Protein AF-A0A2J8GDA0-F1 (afdb_monomer)

Solvent-accessible surface area (backbone atoms only — not comparable to full-atom values): 3547 Å² total; per-residue (Å²): 114,74,65,61,56,49,55,52,49,52,55,34,51,51,40,34,31,54,46,47,50,53,36,32,73,74,63,33,72,81,60,48,46,57,60,62,43,14,60,71,33,76,41,60,40,69,58,42,38,72,76,33,78,42,63,66,50,52,53,53,60,49,75,110

Mean predicted aligned error: 4.15 Å

Radius of gyration: 11.68 Å; Cα contacts (8 Å, |Δi|>4): 52; chains: 1; bounding box: 36×22×25 Å

pLDDT: mean 86.68, std 6.46, range [60.44, 93.62]

Nearest PDB structures (foldseek):
  2wv1-assembly1_A  TM=7.474E-01  e=4.421E-02  Bacillus cereus
  3cwr-assembly2_A  TM=8.133E-01  e=1.033E-01  Rhodospirillum rubrum ATCC 11170
  5d18-assembly1_A  TM=7.745E-01  e=8.720E-02  Mycobacterium tuberculosis
  2g3b-assembly1_A  TM=8.130E-01  e=1.451E-01  Rhodococcus jostii RHA1
  2d6y-assembly1_A  TM=7.152E-01  e=4.763E-01  Streptomyces coelicolor A3(2)

Secondary structure (DSSP, 8-state):
-HHHHHHHHHHHHHHHHHHHHHHHHHH-GGG--HHHHHHHTT--HHHHHHHS-SHHHHHHHHT-

Sequence (64 aa):
MADILRARNERRTAALIACITEVSSSEGPDGVTHGLVAERAGLPVHYVQWKYPSREHLIAMANT

Foldseek 3Di:
DVVVVVVLVVQLLVQLLVQCVVQCVPVNLVSDDLVSSCVSSVHDSVVSCVVQVDSVSSNVSSVD

Structure (mmCIF, N/CA/C/O backbone):
data_AF-A0A2J8GDA0-F1
#
_entry.id   AF-A0A2J8GDA0-F1
#
loop_
_atom_site.group_PDB
_atom_site.id
_atom_site.type_symbol
_atom_site.label_atom_id
_atom_site.label_alt_id
_atom_site.label_comp_id
_atom_site.label_asym_id
_atom_site.label_entity_id
_atom_site.label_seq_id
_atom_site.pdbx_PDB_ins_code
_atom_site.Cartn_x
_atom_site.Cartn_y
_atom_site.Cartn_z
_atom_site.occupancy
_atom_site.B_iso_or_equiv
_atom_site.auth_seq_id
_atom_site.auth_comp_id
_atom_site.auth_asym_id
_atom_site.auth_atom_id
_atom_site.pdbx_PDB_model_num
ATOM 1 N N . MET A 1 1 ? 21.976 3.187 -16.716 1.00 60.44 1 MET A N 1
ATOM 2 C CA . MET A 1 1 ? 21.232 2.194 -15.896 1.00 60.44 1 MET A CA 1
ATOM 3 C C . MET A 1 1 ? 20.572 2.811 -14.662 1.00 60.44 1 MET A C 1
ATOM 5 O O . MET A 1 1 ? 19.421 2.477 -14.417 1.00 60.44 1 MET A O 1
ATOM 9 N N . ALA A 1 2 ? 21.221 3.735 -13.936 1.00 69.69 2 ALA A N 1
ATOM 10 C CA . ALA A 1 2 ? 20.622 4.412 -12.772 1.00 69.69 2 ALA A CA 1
ATOM 11 C C . ALA A 1 2 ? 19.290 5.138 -13.078 1.00 69.69 2 ALA A C 1
ATOM 13 O O . ALA A 1 2 ? 18.345 5.050 -12.299 1.00 69.69 2 ALA A O 1
ATOM 14 N N . ASP A 1 3 ? 19.177 5.768 -14.252 1.00 74.38 3 ASP A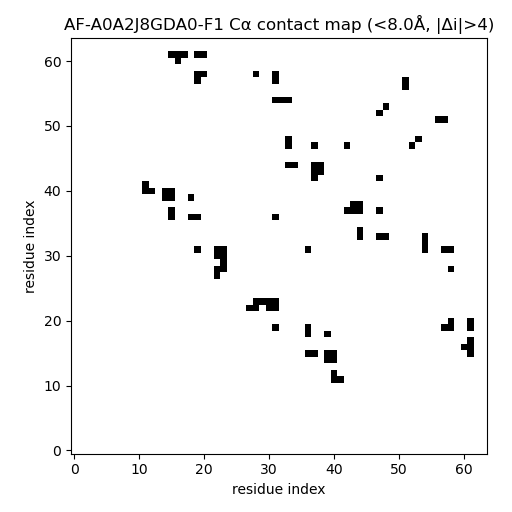 N 1
ATOM 15 C CA . ASP A 1 3 ? 17.974 6.504 -14.668 1.00 74.38 3 ASP A CA 1
ATOM 16 C C . ASP A 1 3 ? 16.729 5.626 -14.864 1.00 74.38 3 ASP A C 1
ATOM 18 O O . ASP A 1 3 ? 15.627 5.983 -14.461 1.00 74.38 3 ASP A O 1
ATOM 22 N N . ILE A 1 4 ? 16.913 4.426 -15.421 1.00 77.12 4 ILE A N 1
ATOM 23 C CA . ILE A 1 4 ? 15.820 3.482 -15.700 1.00 77.12 4 ILE A CA 1
ATOM 24 C C . ILE A 1 4 ? 15.232 2.946 -14.389 1.00 77.12 4 ILE A C 1
ATOM 26 O O . ILE A 1 4 ? 14.016 2.803 -14.253 1.00 77.12 4 ILE A O 1
ATOM 30 N N . LEU A 1 5 ? 16.096 2.667 -13.410 1.00 78.62 5 LEU A N 1
ATOM 31 C CA . LEU A 1 5 ? 15.680 2.208 -12.086 1.00 78.62 5 LEU A CA 1
ATOM 32 C C . LEU A 1 5 ? 14.938 3.312 -11.322 1.00 78.62 5 LEU A C 1
ATOM 34 O O . LEU A 1 5 ? 13.910 3.033 -10.705 1.00 78.62 5 LEU A O 1
ATOM 38 N N . ARG A 1 6 ? 15.410 4.561 -11.423 1.00 76.56 6 ARG A N 1
ATOM 39 C CA . ARG A 1 6 ? 14.759 5.740 -10.837 1.00 76.56 6 ARG A CA 1
ATOM 40 C C . ARG A 1 6 ? 13.365 5.967 -11.421 1.00 76.56 6 ARG A C 1
ATOM 42 O O . ARG A 1 6 ? 12.399 5.954 -10.665 1.00 76.56 6 ARG A O 1
ATOM 49 N N . ALA A 1 7 ? 13.244 6.023 -12.747 1.00 80.44 7 ALA A N 1
ATOM 50 C CA . ALA A 1 7 ? 11.960 6.209 -13.423 1.00 80.44 7 ALA A CA 1
ATOM 51 C C . ALA A 1 7 ? 10.955 5.087 -13.099 1.00 80.44 7 ALA A C 1
ATOM 53 O O . ALA A 1 7 ? 9.761 5.330 -12.916 1.00 80.44 7 ALA A O 1
ATOM 54 N N . ARG A 1 8 ? 11.422 3.835 -12.990 1.00 80.19 8 ARG A N 1
ATOM 55 C CA . ARG A 1 8 ? 10.566 2.707 -12.586 1.00 80.19 8 ARG A CA 1
ATOM 56 C C . ARG A 1 8 ? 10.087 2.842 -11.141 1.00 80.19 8 ARG A C 1
ATOM 58 O O . ARG A 1 8 ? 8.940 2.506 -10.851 1.00 80.19 8 ARG A O 1
ATOM 65 N N . ASN A 1 9 ? 10.950 3.312 -10.245 1.00 81.75 9 ASN A N 1
ATOM 66 C CA . ASN A 1 9 ? 10.599 3.538 -8.849 1.00 81.75 9 ASN A CA 1
ATOM 67 C C . ASN A 1 9 ? 9.599 4.693 -8.694 1.00 81.75 9 ASN A C 1
ATOM 69 O O . ASN A 1 9 ? 8.627 4.549 -7.962 1.00 81.75 9 ASN A O 1
ATOM 73 N N . GLU A 1 10 ? 9.781 5.792 -9.427 1.00 84.19 10 GLU A N 1
ATOM 74 C CA . GLU A 1 10 ? 8.856 6.935 -9.437 1.00 84.19 10 GLU A CA 1
ATOM 75 C C . GLU A 1 10 ? 7.458 6.528 -9.913 1.00 84.19 10 GLU A C 1
ATOM 77 O O . GLU A 1 10 ? 6.475 6.808 -9.232 1.00 84.19 10 GLU A O 1
ATOM 82 N N . ARG A 1 11 ? 7.360 5.772 -11.018 1.00 84.62 11 ARG A N 1
ATOM 83 C CA . ARG A 1 11 ? 6.070 5.249 -11.508 1.00 84.62 11 ARG A CA 1
ATOM 84 C C . ARG A 1 11 ? 5.376 4.356 -10.484 1.00 84.62 11 ARG A C 1
ATOM 86 O O . ARG A 1 11 ? 4.166 4.446 -10.313 1.00 84.62 11 ARG A O 1
ATOM 93 N N . ARG A 1 12 ? 6.137 3.503 -9.792 1.00 84.38 12 ARG A N 1
ATOM 94 C CA . ARG A 1 12 ? 5.605 2.646 -8.723 1.00 84.38 12 ARG A CA 1
ATOM 95 C C . ARG A 1 12 ? 5.091 3.455 -7.538 1.00 84.38 12 ARG A C 1
ATOM 97 O O . ARG A 1 12 ? 4.033 3.137 -7.009 1.00 84.38 12 ARG A O 1
ATOM 104 N N . THR A 1 13 ? 5.830 4.479 -7.120 1.00 85.56 13 THR A N 1
ATOM 105 C CA . THR A 1 13 ? 5.403 5.375 -6.039 1.00 85.56 13 THR A CA 1
ATOM 106 C C . THR A 1 13 ? 4.142 6.138 -6.435 1.00 85.56 13 THR A C 1
ATOM 108 O O . THR A 1 13 ? 3.194 6.168 -5.662 1.00 85.56 13 THR A O 1
ATOM 111 N N . ALA A 1 14 ? 4.072 6.658 -7.663 1.00 88.38 14 ALA A N 1
ATOM 112 C CA . ALA A 1 14 ? 2.872 7.319 -8.173 1.00 88.38 14 ALA A CA 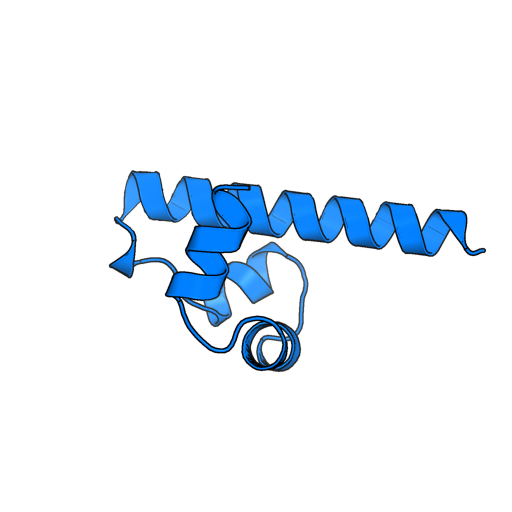1
ATOM 113 C C . ALA A 1 14 ? 1.653 6.379 -8.198 1.00 88.38 14 ALA A C 1
ATOM 115 O O . ALA A 1 14 ? 0.565 6.775 -7.788 1.00 88.38 14 ALA A O 1
ATOM 116 N N . ALA A 1 15 ? 1.839 5.119 -8.611 1.00 88.50 15 ALA A N 1
ATOM 117 C CA . ALA A 1 15 ? 0.777 4.112 -8.592 1.00 88.50 15 ALA A CA 1
ATOM 118 C C . ALA A 1 15 ? 0.284 3.796 -7.167 1.00 88.50 15 ALA A C 1
ATOM 120 O O . ALA A 1 15 ? -0.917 3.635 -6.958 1.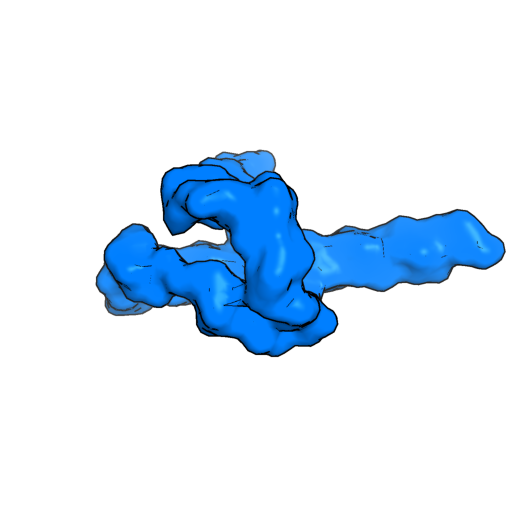00 88.50 15 ALA A O 1
ATOM 121 N N . LEU A 1 16 ? 1.193 3.741 -6.184 1.00 88.44 16 LEU A N 1
ATOM 122 C CA . LEU A 1 16 ? 0.828 3.577 -4.774 1.00 88.44 16 LEU A CA 1
ATOM 123 C C . LEU A 1 16 ? -0.010 4.756 -4.269 1.00 88.44 16 LEU A C 1
ATOM 125 O O . LEU A 1 16 ? -1.070 4.524 -3.696 1.00 88.44 16 LEU A O 1
ATOM 129 N N . ILE A 1 17 ? 0.448 5.991 -4.498 1.00 91.38 17 ILE A N 1
ATOM 130 C CA . ILE A 1 17 ? -0.245 7.212 -4.055 1.00 91.38 17 ILE A CA 1
ATOM 131 C C . ILE A 1 17 ? -1.653 7.255 -4.648 1.00 91.38 17 ILE A C 1
ATOM 133 O O . ILE A 1 17 ? -2.623 7.324 -3.901 1.00 91.38 17 ILE A O 1
ATOM 137 N N . ALA A 1 18 ? -1.771 7.114 -5.972 1.00 90.50 18 ALA A N 1
ATOM 138 C CA . ALA A 1 18 ? -3.059 7.161 -6.659 1.00 90.50 18 ALA A CA 1
ATOM 139 C C . ALA A 1 18 ? -4.048 6.117 -6.116 1.00 90.50 18 ALA A C 1
ATOM 141 O O . ALA A 1 18 ? -5.206 6.434 -5.860 1.00 90.50 18 ALA A O 1
ATOM 142 N N . CYS A 1 19 ? -3.576 4.889 -5.882 1.00 90.38 19 CYS A N 1
ATOM 143 C CA . CYS A 1 19 ? -4.388 3.815 -5.319 1.00 90.38 19 CYS A CA 1
ATOM 144 C C . CYS A 1 19 ? -4.885 4.143 -3.902 1.00 90.38 19 CYS A C 1
ATOM 146 O O . CYS A 1 19 ? -6.072 4.014 -3.611 1.00 90.38 19 CYS A O 1
ATOM 148 N N . ILE A 1 20 ? -3.988 4.597 -3.024 1.00 90.69 20 ILE A N 1
ATOM 149 C CA . ILE A 1 20 ? -4.334 4.934 -1.638 1.00 90.69 20 ILE A CA 1
ATOM 1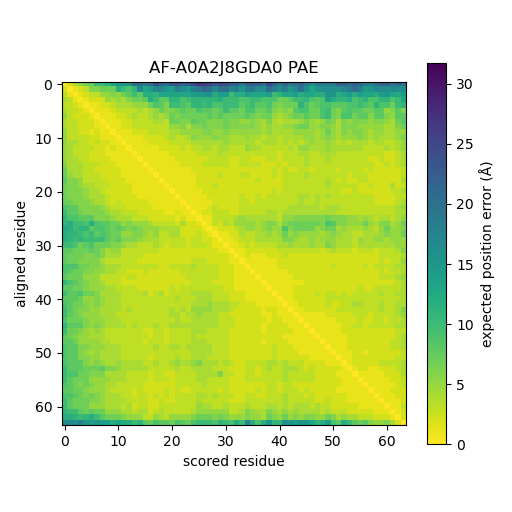50 C C . ILE A 1 20 ? -5.339 6.087 -1.604 1.00 90.69 20 ILE A C 1
ATOM 152 O O . ILE A 1 20 ? -6.301 6.019 -0.841 1.00 90.69 20 ILE A O 1
ATOM 156 N N . THR A 1 21 ? -5.155 7.114 -2.438 1.00 91.12 21 THR A N 1
ATOM 157 C CA . THR A 1 21 ? -6.073 8.257 -2.532 1.00 91.12 21 THR A CA 1
ATOM 158 C C . THR A 1 21 ? -7.455 7.841 -3.040 1.00 91.12 21 THR A C 1
ATOM 160 O O . THR A 1 21 ? -8.458 8.256 -2.459 1.00 91.12 21 THR A O 1
ATOM 163 N N . GLU A 1 22 ? -7.526 7.002 -4.078 1.00 90.31 22 GLU A N 1
ATOM 164 C CA . GLU A 1 22 ? -8.788 6.498 -4.644 1.00 90.31 22 GLU A CA 1
ATOM 165 C C . GLU A 1 22 ? -9.593 5.700 -3.609 1.00 90.31 22 GLU A C 1
ATOM 167 O O . GLU A 1 22 ? -10.776 5.971 -3.386 1.00 90.31 22 GLU A O 1
ATOM 172 N N . VAL A 1 23 ? -8.935 4.756 -2.934 1.00 89.38 23 VAL A N 1
ATOM 173 C CA . VAL A 1 23 ? -9.560 3.888 -1.925 1.00 89.38 23 VAL A CA 1
ATOM 174 C C . VAL A 1 23 ? -9.961 4.694 -0.698 1.00 89.38 23 VAL A C 1
ATOM 176 O O . VAL A 1 23 ? -11.093 4.582 -0.238 1.00 89.38 23 VAL A O 1
ATOM 179 N N . SER A 1 24 ? -9.080 5.576 -0.213 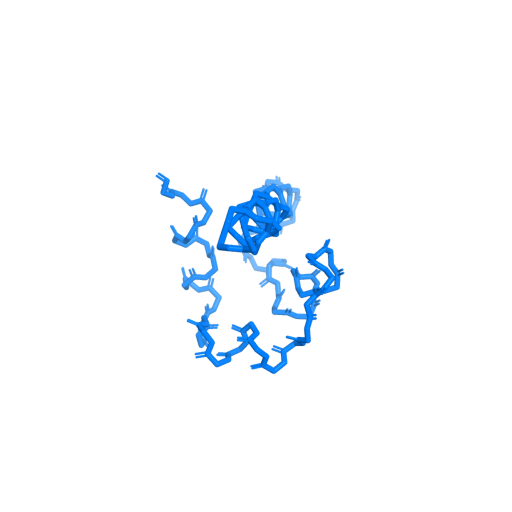1.00 89.56 24 SER A N 1
ATOM 180 C CA . SER A 1 24 ? -9.392 6.452 0.924 1.00 89.56 24 SER A CA 1
ATOM 181 C C . SER A 1 24 ? -10.591 7.354 0.638 1.00 89.56 24 SER A C 1
ATOM 183 O O . SER A 1 24 ? -11.374 7.626 1.543 1.00 89.56 24 SER A O 1
ATOM 185 N N . SER A 1 25 ? -10.747 7.811 -0.608 1.00 88.62 25 SER A N 1
ATOM 186 C CA . SER A 1 25 ? -11.870 8.665 -1.012 1.00 88.62 25 SER A CA 1
ATOM 187 C C . SER A 1 25 ? -13.175 7.886 -1.191 1.00 88.62 25 SER A C 1
ATOM 189 O O . SER A 1 25 ? -14.245 8.451 -0.980 1.00 88.62 25 SER A O 1
ATOM 191 N N . SER A 1 26 ? -13.103 6.610 -1.581 1.00 87.69 26 SER A N 1
ATOM 192 C CA . SER A 1 26 ? -14.285 5.789 -1.883 1.00 87.69 26 SER A CA 1
ATOM 193 C C . SER A 1 26 ? -14.807 5.023 -0.666 1.00 87.69 26 SER A C 1
ATOM 195 O O . SER A 1 26 ? -16.007 5.006 -0.409 1.00 87.69 26 SER A O 1
ATOM 197 N N . GLU A 1 27 ? -13.909 4.389 0.086 1.00 85.62 27 GLU A N 1
ATOM 198 C CA . GLU A 1 27 ? -14.228 3.454 1.177 1.00 85.62 27 GLU A CA 1
ATOM 199 C C . GLU A 1 27 ? -13.798 3.993 2.551 1.00 85.62 27 GLU A C 1
ATOM 201 O O . GLU A 1 27 ? -14.025 3.362 3.584 1.00 85.62 27 GLU A O 1
ATOM 206 N N . GLY A 1 28 ? -13.180 5.177 2.575 1.00 84.25 28 GLY A N 1
ATOM 207 C CA . GLY A 1 28 ? -12.566 5.740 3.766 1.00 84.25 28 GLY A CA 1
ATOM 208 C C . GLY A 1 28 ? -11.173 5.160 4.044 1.00 84.25 28 GLY A C 1
ATOM 209 O O . GLY A 1 28 ? -10.728 4.202 3.405 1.00 84.25 28 GLY A O 1
ATOM 210 N N . PRO A 1 29 ? -10.454 5.724 5.030 1.00 83.12 29 PRO A N 1
ATOM 211 C CA . PRO A 1 29 ? -9.100 5.294 5.374 1.00 83.12 29 PRO A CA 1
ATOM 212 C C . PRO A 1 29 ? -9.038 3.830 5.825 1.00 83.12 29 PRO A C 1
ATOM 214 O O . PRO A 1 29 ? -7.976 3.218 5.740 1.00 83.12 29 PRO A O 1
ATOM 217 N N . ASP A 1 30 ? -10.152 3.250 6.282 1.00 86.19 30 ASP A N 1
ATOM 218 C CA . ASP A 1 30 ? -10.208 1.858 6.717 1.00 86.19 30 ASP A CA 1
ATOM 219 C C . ASP A 1 30 ? -10.126 0.834 5.579 1.00 86.19 30 ASP A C 1
ATOM 221 O O . ASP A 1 30 ? -9.614 -0.264 5.808 1.00 86.19 30 ASP A O 1
ATOM 225 N N . GLY A 1 31 ? -10.532 1.205 4.359 1.00 84.31 31 GLY A N 1
ATOM 226 C CA . GLY A 1 31 ? -10.424 0.354 3.167 1.00 84.31 31 GLY A CA 1
ATOM 227 C C . GLY A 1 31 ? -8.990 0.194 2.646 1.00 84.31 31 GLY A C 1
ATOM 228 O O . GLY A 1 31 ? -8.691 -0.729 1.887 1.00 84.31 31 GLY A O 1
ATOM 229 N N . VAL A 1 32 ? -8.060 1.055 3.077 1.00 89.69 32 VAL A N 1
ATOM 230 C CA . VAL A 1 32 ? -6.659 0.996 2.642 1.00 89.69 32 VAL A CA 1
ATOM 231 C C . VAL A 1 32 ? -5.942 -0.168 3.324 1.00 89.69 32 VAL A C 1
ATOM 233 O O . VAL A 1 32 ? -5.661 -0.139 4.524 1.00 89.69 32 VAL A O 1
ATOM 236 N N . THR A 1 33 ? -5.569 -1.179 2.539 1.00 92.44 33 THR A N 1
ATOM 237 C CA . T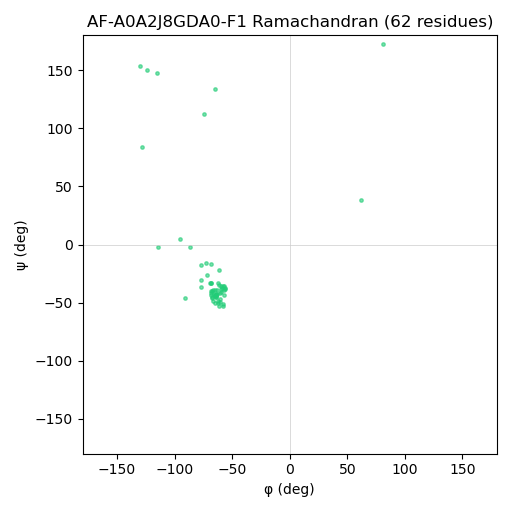HR A 1 33 ? -4.833 -2.357 3.018 1.00 92.44 33 THR A CA 1
ATOM 238 C C . THR A 1 33 ? -3.532 -2.571 2.250 1.00 92.44 33 THR A C 1
ATOM 240 O O . THR A 1 33 ? -3.439 -2.271 1.059 1.00 92.44 33 THR A O 1
ATOM 243 N N . HIS A 1 34 ? -2.521 -3.150 2.911 1.00 92.69 34 HIS A N 1
ATOM 244 C CA . HIS A 1 34 ? -1.225 -3.466 2.290 1.00 92.69 34 HIS A CA 1
ATOM 245 C C . HIS A 1 34 ? -1.342 -4.382 1.076 1.00 92.69 34 HIS A C 1
ATOM 247 O O . HIS A 1 34 ? -0.575 -4.226 0.133 1.00 92.69 34 HIS A O 1
ATOM 253 N N . GLY A 1 35 ? -2.280 -5.333 1.095 1.00 92.00 35 GLY A N 1
ATOM 254 C CA . GLY A 1 35 ? -2.501 -6.255 -0.019 1.00 92.00 35 GLY A CA 1
ATOM 255 C C . GLY A 1 35 ? -2.989 -5.527 -1.267 1.00 92.00 35 GLY A C 1
ATOM 256 O O . GLY A 1 35 ? -2.384 -5.655 -2.329 1.00 92.00 35 GLY A O 1
ATOM 257 N N . LEU A 1 36 ? -4.018 -4.693 -1.111 1.00 90.12 36 LEU A N 1
ATOM 258 C CA . LEU A 1 36 ? -4.631 -3.960 -2.214 1.00 90.12 36 LEU A CA 1
ATOM 259 C C . LEU A 1 36 ? -3.649 -2.969 -2.855 1.00 90.12 36 LEU A C 1
ATOM 261 O O . LEU A 1 36 ? -3.499 -2.925 -4.077 1.00 90.12 36 LEU A O 1
ATOM 265 N N . VAL A 1 37 ? -2.920 -2.207 -2.036 1.00 89.69 37 VAL A N 1
ATOM 266 C CA . VAL A 1 37 ? -1.943 -1.236 -2.553 1.00 89.69 37 VAL A CA 1
ATOM 267 C C . VAL A 1 37 ? -0.736 -1.930 -3.194 1.00 89.69 37 VAL A C 1
ATOM 269 O O . VAL A 1 37 ? -0.195 -1.429 -4.179 1.00 89.69 37 VAL A O 1
ATOM 272 N N . ALA A 1 38 ? -0.322 -3.095 -2.679 1.00 91.75 38 ALA A N 1
ATOM 273 C CA . ALA A 1 38 ? 0.769 -3.881 -3.249 1.00 91.75 38 ALA A CA 1
ATOM 274 C C . ALA A 1 38 ? 0.398 -4.447 -4.623 1.00 91.75 38 ALA A C 1
ATOM 276 O O . ALA A 1 38 ? 1.172 -4.297 -5.569 1.00 91.75 38 ALA A O 1
ATOM 277 N N . GLU A 1 39 ? -0.797 -5.026 -4.750 1.00 90.44 39 GLU A N 1
ATOM 278 C CA . GLU A 1 39 ? -1.314 -5.558 -6.011 1.00 90.44 39 GLU A CA 1
ATOM 279 C C . GLU A 1 39 ? -1.362 -4.470 -7.093 1.00 90.44 39 GLU A C 1
ATOM 281 O O . GLU A 1 39 ? -0.759 -4.614 -8.158 1.00 90.44 39 GLU A O 1
ATOM 286 N N . ARG A 1 40 ? -1.977 -3.324 -6.778 1.00 85.00 40 ARG A N 1
ATOM 287 C CA . ARG A 1 40 ? -2.110 -2.174 -7.691 1.00 85.00 40 ARG A CA 1
ATOM 288 C C . ARG A 1 40 ? -0.769 -1.573 -8.110 1.00 85.00 40 ARG A C 1
ATOM 290 O O . ARG A 1 40 ? -0.623 -1.108 -9.237 1.00 85.00 40 ARG A O 1
ATOM 297 N N . ALA A 1 41 ? 0.222 -1.599 -7.223 1.00 85.19 41 ALA A N 1
ATOM 298 C CA . ALA A 1 41 ? 1.561 -1.091 -7.498 1.00 85.19 41 ALA A CA 1
ATOM 299 C C . ALA A 1 41 ? 2.495 -2.115 -8.167 1.00 85.19 41 ALA A C 1
ATOM 301 O O . ALA A 1 41 ? 3.653 -1.788 -8.450 1.00 85.19 41 ALA A O 1
ATOM 302 N N . GLY A 1 42 ? 2.041 -3.354 -8.390 1.00 87.88 42 GLY A N 1
ATOM 303 C CA . GLY A 1 42 ? 2.880 -4.438 -8.905 1.00 87.88 42 GLY A CA 1
ATOM 304 C C . GLY A 1 42 ? 4.036 -4.777 -7.962 1.00 87.88 42 GLY A C 1
ATOM 305 O O . GLY A 1 42 ? 5.169 -4.997 -8.401 1.00 87.88 42 GLY A O 1
ATOM 306 N N . LEU A 1 43 ? 3.767 -4.739 -6.657 1.00 88.19 43 LEU A N 1
ATOM 307 C CA . LEU A 1 43 ? 4.732 -4.942 -5.588 1.00 88.19 43 LEU A CA 1
ATOM 308 C C . LEU A 1 43 ? 4.427 -6.193 -4.772 1.00 88.19 43 LEU A C 1
ATOM 310 O O . LEU A 1 43 ? 3.264 -6.509 -4.542 1.00 88.19 43 LEU A O 1
ATOM 314 N N . PRO A 1 44 ? 5.451 -6.878 -4.239 1.00 91.56 44 PRO A N 1
ATOM 315 C CA . PRO A 1 44 ? 5.208 -7.896 -3.237 1.00 91.56 44 PRO A CA 1
ATOM 316 C C . PRO A 1 44 ? 4.636 -7.273 -1.960 1.00 91.56 44 PRO A C 1
ATOM 318 O O . PRO A 1 44 ? 5.181 -6.298 -1.439 1.00 91.56 44 PRO A O 1
ATOM 321 N N . VAL A 1 45 ? 3.583 -7.875 -1.408 1.00 92.31 45 VAL A N 1
ATOM 322 C CA . VAL A 1 45 ? 2.948 -7.393 -0.168 1.00 92.31 45 VAL A CA 1
ATOM 323 C C . VAL A 1 45 ? 3.935 -7.303 1.001 1.00 92.31 45 VAL A C 1
ATOM 325 O O . VAL A 1 45 ? 3.914 -6.323 1.740 1.00 92.31 45 VAL A O 1
ATOM 328 N N . HIS A 1 46 ? 4.877 -8.248 1.109 1.00 93.06 46 HIS A N 1
ATOM 329 C CA . HIS A 1 46 ? 5.912 -8.237 2.150 1.00 93.06 46 HIS A CA 1
ATOM 330 C C . HIS A 1 46 ? 6.818 -7.000 2.061 1.00 93.06 46 HIS A C 1
ATOM 332 O O . HIS A 1 46 ? 7.245 -6.469 3.081 1.00 93.06 46 HIS A O 1
ATOM 338 N N . TYR A 1 47 ? 7.096 -6.515 0.846 1.00 90.56 47 TYR A N 1
ATOM 339 C CA . TYR A 1 47 ? 7.906 -5.317 0.642 1.00 90.56 47 TYR A CA 1
ATOM 340 C C . TYR A 1 47 ? 7.156 -4.080 1.136 1.00 90.56 47 TYR A C 1
ATOM 342 O O . TYR A 1 47 ? 7.734 -3.229 1.809 1.00 90.56 47 TYR A O 1
ATOM 350 N N . VAL A 1 48 ? 5.860 -3.995 0.824 1.00 90.50 48 VAL A N 1
ATOM 351 C CA . VAL A 1 48 ? 5.007 -2.889 1.269 1.00 90.50 48 VAL A CA 1
ATOM 352 C C . VAL A 1 48 ? 4.847 -2.910 2.788 1.00 90.50 48 VAL A C 1
ATOM 354 O O . VAL A 1 48 ? 4.979 -1.862 3.402 1.00 90.50 48 VAL A O 1
ATOM 357 N N . GLN A 1 49 ? 4.644 -4.079 3.400 1.00 93.62 49 GLN A N 1
ATOM 358 C CA . GLN A 1 49 ? 4.560 -4.227 4.858 1.00 93.62 49 G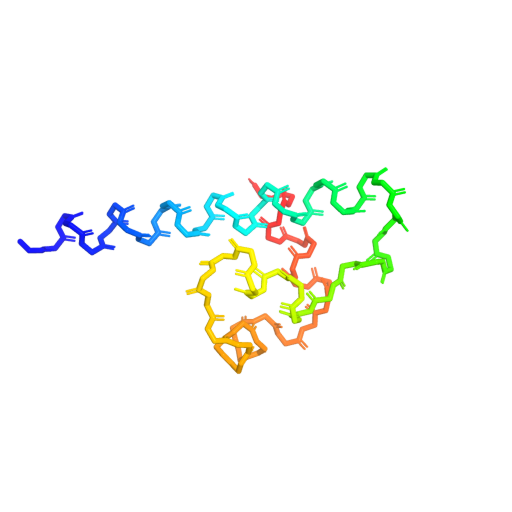LN A CA 1
ATOM 359 C C . GLN A 1 49 ? 5.868 -3.864 5.563 1.00 93.62 49 GLN A C 1
ATOM 361 O O . GLN A 1 49 ? 5.846 -3.160 6.562 1.00 93.62 49 GLN A O 1
ATOM 366 N N . TRP A 1 50 ? 7.016 -4.300 5.041 1.00 93.44 50 TRP A N 1
ATOM 367 C CA . TRP A 1 50 ? 8.308 -3.940 5.625 1.00 93.44 50 TRP A CA 1
ATOM 368 C C . TRP A 1 50 ? 8.577 -2.431 5.537 1.00 93.44 50 TRP A C 1
ATOM 370 O O . TRP A 1 50 ? 9.049 -1.826 6.495 1.00 93.44 50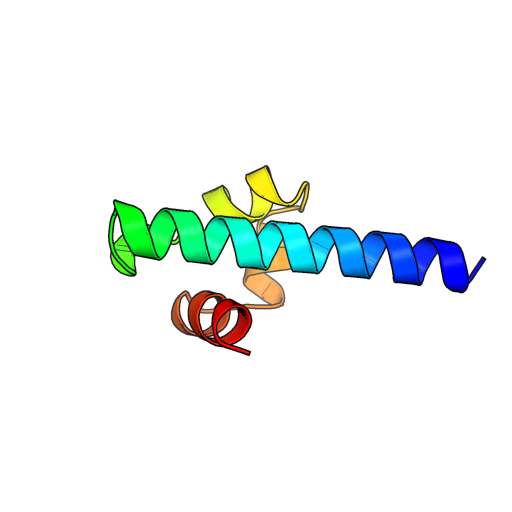 TRP A O 1
ATOM 380 N N . LYS A 1 51 ? 8.258 -1.814 4.392 1.00 90.94 51 LYS A N 1
ATOM 381 C CA . LYS A 1 51 ? 8.508 -0.387 4.152 1.00 90.94 51 LYS A CA 1
ATOM 382 C C . LYS A 1 51 ? 7.502 0.528 4.857 1.00 90.94 51 LYS A C 1
ATOM 384 O O . LYS A 1 51 ? 7.868 1.610 5.305 1.00 90.94 51 LYS A O 1
ATOM 389 N N . TYR A 1 52 ? 6.246 0.106 4.926 1.00 91.62 52 TYR A N 1
ATOM 390 C CA . TYR A 1 52 ? 5.133 0.836 5.521 1.00 91.62 52 TYR A CA 1
ATOM 391 C C . TYR A 1 52 ? 4.440 -0.102 6.514 1.00 91.62 52 TYR A C 1
ATOM 393 O O . TYR A 1 52 ? 3.458 -0.743 6.157 1.00 91.62 52 TYR A O 1
ATOM 401 N N . PRO A 1 53 ? 4.924 -0.223 7.758 1.00 90.88 53 PRO A N 1
ATOM 402 C CA . PRO A 1 53 ? 4.448 -1.252 8.691 1.00 90.88 53 PRO A CA 1
ATOM 403 C C . PRO A 1 53 ? 3.006 -1.054 9.161 1.00 90.88 53 PRO A C 1
ATOM 405 O O . PRO A 1 53 ? 2.376 -1.993 9.638 1.00 90.88 53 PRO A O 1
ATOM 408 N N . SER A 1 54 ? 2.458 0.146 8.975 1.00 91.69 54 SER A N 1
ATOM 409 C CA . SER A 1 54 ? 1.118 0.504 9.432 1.00 91.69 54 SER A CA 1
ATOM 410 C C . SER A 1 54 ? 0.335 1.146 8.302 1.00 91.69 54 SER A C 1
ATOM 412 O O . SER A 1 54 ? 0.905 1.792 7.422 1.00 91.69 54 SER A O 1
ATOM 414 N N . ARG A 1 55 ? -0.988 1.028 8.363 1.00 90.06 55 ARG A N 1
ATOM 415 C CA . ARG A 1 55 ? -1.900 1.719 7.446 1.00 90.06 55 ARG A CA 1
ATOM 416 C C . ARG A 1 55 ? -1.705 3.235 7.470 1.00 90.06 55 ARG A C 1
ATOM 418 O O . ARG A 1 55 ? -1.689 3.865 6.422 1.00 90.06 55 ARG A O 1
ATOM 425 N N . GLU A 1 56 ? -1.464 3.804 8.647 1.00 90.25 56 GLU A N 1
ATOM 426 C CA . GLU A 1 56 ? -1.156 5.230 8.808 1.00 90.25 56 GLU A CA 1
ATOM 427 C C . GLU A 1 56 ? 0.070 5.655 7.991 1.00 90.25 56 GLU A C 1
ATOM 429 O O . GLU A 1 56 ? 0.061 6.728 7.403 1.00 90.25 56 GLU A O 1
ATOM 434 N N . HIS A 1 57 ? 1.085 4.791 7.859 1.00 90.75 57 HIS A N 1
ATOM 435 C CA . HIS A 1 57 ? 2.245 5.067 7.009 1.00 90.75 57 HIS A CA 1
ATOM 436 C C . HIS A 1 57 ? 1.897 5.070 5.514 1.00 90.75 57 HIS A C 1
ATOM 438 O O . HIS A 1 57 ? 2.493 5.834 4.758 1.00 90.75 57 HIS A O 1
ATOM 444 N N . LEU A 1 58 ? 0.940 4.241 5.078 1.00 88.62 58 LEU A N 1
ATOM 445 C CA . LEU A 1 58 ? 0.439 4.268 3.699 1.00 88.62 58 LEU A CA 1
ATOM 446 C C . LEU A 1 58 ? -0.308 5.577 3.430 1.00 88.62 58 LEU A C 1
ATOM 448 O O . LEU A 1 58 ? -0.021 6.262 2.454 1.00 88.62 58 LEU A O 1
ATOM 452 N N . ILE A 1 59 ? -1.216 5.950 4.331 1.00 89.06 59 ILE A N 1
ATOM 453 C CA . ILE A 1 59 ? -2.014 7.175 4.211 1.00 89.06 59 ILE A CA 1
ATOM 454 C C . ILE A 1 59 ? -1.111 8.414 4.261 1.00 89.06 59 ILE A C 1
ATOM 456 O O . ILE A 1 59 ? -1.231 9.294 3.415 1.00 89.06 59 ILE A O 1
ATOM 460 N N . ALA A 1 60 ? -0.158 8.465 5.195 1.00 89.50 60 ALA A N 1
ATOM 461 C CA . ALA A 1 60 ? 0.811 9.554 5.290 1.00 89.50 60 ALA A CA 1
ATOM 462 C C . ALA A 1 60 ? 1.642 9.700 4.008 1.00 89.50 60 ALA A C 1
ATOM 464 O O . ALA A 1 60 ? 1.916 10.817 3.583 1.00 89.50 60 ALA A O 1
ATOM 465 N N . MET A 1 61 ? 1.999 8.585 3.360 1.00 86.19 61 MET A N 1
ATOM 466 C CA . MET A 1 61 ? 2.726 8.611 2.090 1.00 86.19 61 MET A CA 1
ATOM 467 C C . MET A 1 61 ? 1.882 9.165 0.936 1.00 86.19 61 MET A C 1
ATOM 469 O O . MET A 1 61 ? 2.431 9.824 0.063 1.00 86.19 61 MET A O 1
ATOM 473 N N . ALA A 1 62 ? 0.568 8.940 0.934 1.00 85.12 62 ALA A N 1
ATOM 474 C CA . ALA A 1 62 ? -0.326 9.502 -0.079 1.00 85.12 62 ALA A CA 1
ATOM 475 C C . ALA A 1 62 ? -0.648 10.991 0.137 1.00 85.12 62 ALA A C 1
ATOM 477 O O . ALA A 1 62 ? -1.094 11.656 -0.793 1.00 85.12 62 ALA A O 1
ATOM 478 N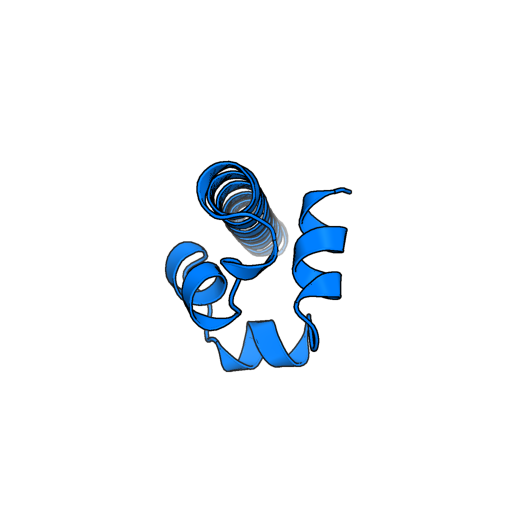 N . ASN A 1 63 ? -0.415 11.504 1.348 1.00 80.06 63 ASN A N 1
ATOM 479 C CA . ASN A 1 63 ? -0.642 12.900 1.722 1.00 80.06 63 ASN A CA 1
ATOM 480 C C . ASN A 1 63 ? 0.619 13.784 1.610 1.00 80.06 63 ASN A C 1
ATOM 482 O O . ASN A 1 63 ? 0.566 14.940 2.033 1.00 80.06 63 ASN A O 1
ATOM 486 N N . THR A 1 64 ? 1.743 13.253 1.104 1.00 66.25 64 THR A N 1
ATOM 487 C CA . THR A 1 64 ? 2.988 14.017 0.885 1.00 66.25 64 THR A CA 1
ATOM 488 C C . THR A 1 64 ? 3.046 14.665 -0.488 1.00 66.25 64 THR A C 1
ATOM 490 O O . THR A 1 64 ? 3.741 15.701 -0.569 1.00 66.25 64 THR A O 1
#